Protein AF-A0A531KN37-F1 (afdb_monomer)

Solvent-accessible surface area (backbone atoms only — not comparable to full-atom values): 5890 Å² total; per-residue (Å²): 112,68,75,69,74,67,41,84,90,67,83,86,88,84,81,62,66,66,45,72,57,83,94,58,61,100,84,57,84,60,57,46,76,57,72,83,54,85,90,65,46,80,89,58,48,84,83,48,91,88,84,63,92,70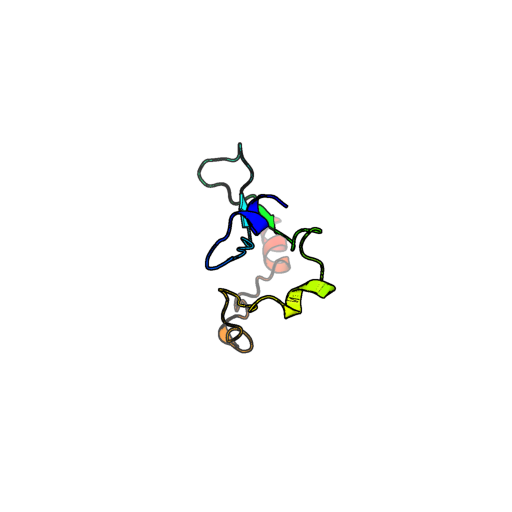,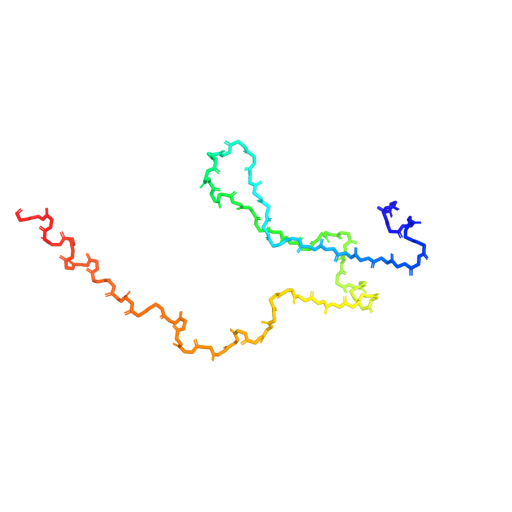64,85,79,76,79,79,60,85,80,74,56,80,84,75,82,76,64,63,69,62,57,57,56,65,72,76,109

Structure (mmCIF, N/CA/C/O backbone):
data_AF-A0A531KN37-F1
#
_entry.id   AF-A0A531KN37-F1
#
loop_
_atom_site.group_PDB
_atom_site.id
_atom_site.type_symbol
_atom_site.label_atom_id
_atom_site.label_alt_id
_atom_site.label_comp_id
_atom_site.label_asym_id
_atom_site.label_entity_id
_atom_site.label_seq_id
_atom_site.pdbx_PDB_ins_code
_atom_site.Cartn_x
_atom_site.Cartn_y
_atom_site.Cartn_z
_atom_site.occupancy
_atom_site.B_iso_or_equiv
_atom_site.auth_seq_id
_atom_site.auth_comp_id
_atom_site.auth_asym_id
_atom_site.auth_atom_id
_atom_site.pdbx_PDB_model_num
ATOM 1 N N . TYR A 1 1 ? 0.696 -3.693 11.205 1.00 75.06 1 TYR A N 1
ATOM 2 C CA . TYR A 1 1 ? -0.357 -3.301 12.164 1.00 75.06 1 TYR A CA 1
ATOM 3 C C . TYR A 1 1 ? -0.126 -1.891 12.717 1.00 75.06 1 TYR A C 1
ATOM 5 O O . TYR A 1 1 ? -1.043 -1.095 12.612 1.00 75.06 1 TYR A O 1
ATOM 13 N N . VAL A 1 2 ? 1.087 -1.537 13.175 1.00 89.44 2 VAL A N 1
ATOM 14 C CA . VAL A 1 2 ? 1.405 -0.212 13.764 1.00 89.44 2 VAL A CA 1
ATOM 15 C C . VAL A 1 2 ? 0.938 0.986 12.928 1.00 89.44 2 VAL A C 1
ATOM 17 O O . VAL A 1 2 ? 0.364 1.912 13.477 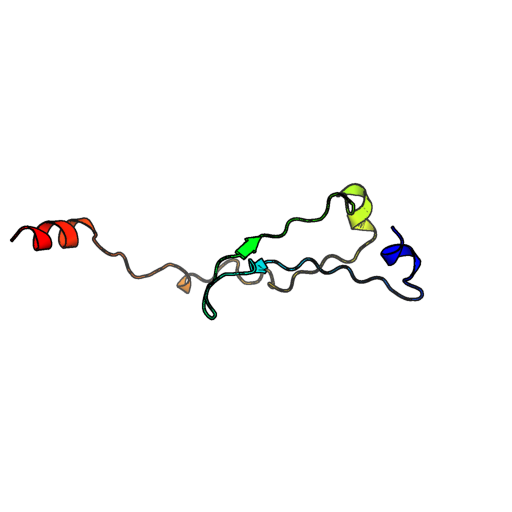1.00 89.44 2 VAL A O 1
ATOM 20 N N . ALA A 1 3 ? 1.126 0.974 11.604 1.00 84.75 3 ALA A N 1
ATOM 21 C CA . ALA A 1 3 ? 0.692 2.089 10.756 1.00 84.75 3 ALA A CA 1
ATOM 22 C C . ALA A 1 3 ? -0.817 2.389 10.872 1.00 84.75 3 ALA A C 1
ATOM 24 O O . ALA A 1 3 ? -1.205 3.550 10.886 1.00 84.75 3 ALA A O 1
ATOM 25 N N . MET A 1 4 ? -1.656 1.355 11.024 1.00 88.12 4 MET A N 1
ATOM 26 C CA . MET A 1 4 ? -3.108 1.524 11.151 1.00 88.12 4 MET A CA 1
ATOM 27 C C . MET A 1 4 ? -3.501 2.112 12.508 1.00 88.12 4 MET A C 1
ATOM 29 O O . MET A 1 4 ? -4.446 2.882 12.577 1.00 88.12 4 MET A O 1
ATOM 33 N N . THR A 1 5 ? -2.766 1.792 13.576 1.00 91.12 5 THR A N 1
ATOM 34 C CA . THR A 1 5 ? -3.059 2.280 14.935 1.00 91.12 5 THR A CA 1
ATOM 35 C C . THR A 1 5 ? -2.387 3.607 15.277 1.00 91.12 5 THR A C 1
ATOM 37 O O . THR A 1 5 ? -2.627 4.162 16.344 1.00 91.12 5 THR A O 1
ATOM 40 N N . ARG A 1 6 ? -1.539 4.129 14.385 1.00 94.19 6 ARG A N 1
ATOM 41 C CA . ARG A 1 6 ? -0.954 5.474 14.497 1.00 94.19 6 ARG A CA 1
ATOM 42 C C . ARG A 1 6 ? -1.821 6.558 13.858 1.00 94.19 6 ARG A C 1
ATOM 44 O O . ARG A 1 6 ? -1.607 7.729 14.154 1.00 94.19 6 ARG A O 1
ATOM 51 N N . ALA A 1 7 ? -2.772 6.185 13.004 1.00 93.75 7 ALA A N 1
ATOM 52 C CA . ALA A 1 7 ? -3.756 7.110 12.462 1.00 93.75 7 ALA A CA 1
ATOM 53 C C . ALA A 1 7 ? -4.716 7.553 13.577 1.00 93.75 7 ALA A C 1
ATOM 55 O O . ALA A 1 7 ? -5.350 6.711 14.209 1.00 93.75 7 ALA A O 1
ATOM 56 N N . LYS A 1 8 ? -4.793 8.864 13.835 1.00 91.81 8 LYS A N 1
ATOM 57 C CA . LYS A 1 8 ? -5.663 9.439 14.872 1.00 91.81 8 LYS A CA 1
ATOM 58 C C . LYS A 1 8 ? -7.020 9.848 14.305 1.00 91.81 8 LYS A C 1
ATOM 60 O O . LYS A 1 8 ? -8.044 9.416 14.815 1.00 91.81 8 LYS A O 1
ATOM 65 N N . ASP A 1 9 ? -6.993 10.644 13.238 1.00 94.88 9 ASP A N 1
ATOM 66 C CA . ASP A 1 9 ? -8.197 11.260 12.671 1.00 94.88 9 ASP A CA 1
ATOM 67 C C . ASP A 1 9 ? -8.624 10.600 11.349 1.00 94.88 9 ASP A C 1
ATOM 69 O O . ASP A 1 9 ? -9.808 10.548 11.031 1.00 94.88 9 ASP A O 1
ATOM 73 N N . GLY A 1 10 ? -7.675 10.045 10.586 1.00 91.62 10 GLY A N 1
ATOM 74 C CA . GLY A 1 10 ? -7.959 9.390 9.310 1.00 91.62 10 GLY A CA 1
ATOM 75 C C . GLY A 1 10 ? -6.826 8.488 8.831 1.00 91.62 10 GLY A C 1
ATOM 76 O O . GLY A 1 10 ? -5.648 8.747 9.087 1.00 91.62 10 GLY A O 1
ATOM 77 N N . LEU 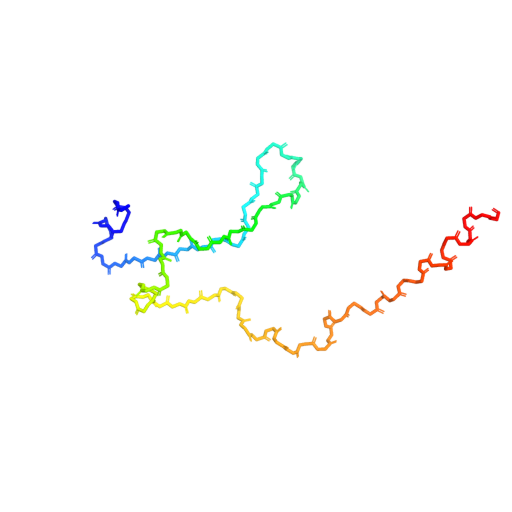A 1 11 ? -7.193 7.415 8.127 1.00 93.19 11 LEU A N 1
ATOM 78 C CA . LEU A 1 11 ? -6.270 6.462 7.515 1.00 93.19 11 LEU A CA 1
ATOM 79 C C . LEU A 1 11 ? -6.525 6.402 6.009 1.00 93.19 11 LEU A C 1
ATOM 81 O O . LEU A 1 11 ? -7.563 5.915 5.569 1.00 93.19 11 LEU A O 1
ATOM 85 N N . HIS A 1 12 ? -5.536 6.819 5.222 1.00 93.00 12 HIS A N 1
ATOM 86 C CA . HIS A 1 12 ? -5.548 6.660 3.771 1.00 93.00 12 HIS A CA 1
ATOM 87 C C . HIS A 1 12 ? -4.534 5.595 3.364 1.00 93.00 12 HIS A C 1
ATOM 89 O O . HIS A 1 12 ? -3.352 5.680 3.702 1.00 93.00 12 HIS A O 1
ATOM 95 N N . LEU A 1 13 ? -4.999 4.585 2.630 1.00 91.88 13 LEU A N 1
ATOM 96 C CA . LEU A 1 13 ? -4.151 3.530 2.087 1.00 91.88 13 LEU A CA 1
ATOM 97 C C . LEU A 1 13 ? -3.977 3.749 0.586 1.00 91.88 13 LEU A C 1
ATOM 99 O O . LEU A 1 13 ? -4.955 3.818 -0.153 1.00 91.88 13 LEU A O 1
ATOM 103 N N . VAL A 1 14 ? -2.726 3.825 0.131 1.00 91.31 14 VAL A N 1
ATOM 104 C CA . VAL A 1 14 ? -2.389 3.986 -1.288 1.00 91.31 14 VAL A CA 1
ATOM 105 C C . VAL A 1 14 ? -1.736 2.709 -1.797 1.00 91.31 14 VAL A C 1
ATOM 107 O O . VAL A 1 14 ? -0.802 2.191 -1.185 1.00 91.31 14 VAL A O 1
ATOM 110 N N . MET A 1 15 ? -2.214 2.216 -2.939 1.00 89.75 15 MET A N 1
ATOM 111 C CA . MET A 1 15 ? -1.610 1.100 -3.662 1.00 89.75 15 MET A CA 1
ATOM 112 C C . MET A 1 15 ? -1.048 1.615 -4.992 1.00 89.75 15 MET A C 1
ATOM 114 O O . MET A 1 15 ? -1.813 1.803 -5.940 1.00 89.75 15 MET A O 1
ATOM 118 N N . PRO A 1 16 ? 0.270 1.868 -5.086 1.00 88.50 16 PRO A N 1
ATOM 119 C CA . PRO A 1 16 ? 0.891 2.280 -6.339 1.00 88.50 16 PRO A CA 1
ATOM 120 C C . PRO A 1 16 ? 0.693 1.208 -7.406 1.00 88.50 16 PRO A C 1
ATOM 122 O O . PRO A 1 16 ? 0.854 0.030 -7.121 1.00 88.50 16 PRO A O 1
ATOM 125 N N . GLN A 1 17 ? 0.388 1.587 -8.645 1.00 88.25 17 GLN A N 1
ATOM 126 C CA . GLN A 1 17 ? 0.232 0.599 -9.715 1.00 88.25 17 GLN A CA 1
ATOM 127 C C . GLN A 1 17 ? 1.569 -0.065 -10.082 1.00 88.25 17 GLN A C 1
ATOM 129 O O . GLN A 1 17 ? 1.601 -1.261 -10.364 1.00 88.25 17 GLN A O 1
ATOM 134 N N . ARG A 1 18 ? 2.667 0.703 -10.088 1.00 90.62 18 ARG A N 1
ATOM 135 C CA . ARG A 1 18 ? 3.993 0.268 -10.550 1.00 90.62 18 ARG A CA 1
ATOM 136 C C . ARG A 1 18 ? 5.060 0.537 -9.496 1.00 90.62 18 ARG A C 1
ATOM 138 O O . ARG A 1 18 ? 5.138 1.645 -8.972 1.00 90.62 18 ARG A O 1
ATOM 145 N N . PHE A 1 19 ? 5.921 -0.450 -9.267 1.00 89.94 19 PHE A N 1
ATOM 146 C CA . PHE A 1 19 ? 7.167 -0.307 -8.517 1.00 89.94 19 PHE A CA 1
ATOM 147 C C . PHE A 1 19 ? 8.349 -0.549 -9.450 1.00 89.94 19 PHE A C 1
ATOM 149 O O .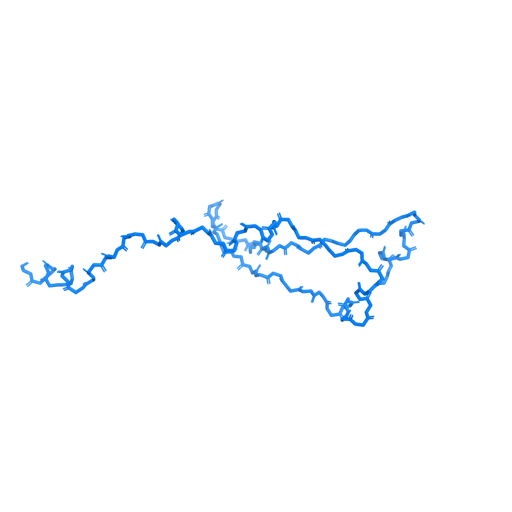 PHE A 1 19 ? 8.486 -1.634 -10.016 1.00 89.94 19 PHE A O 1
ATOM 156 N N . PHE A 1 20 ? 9.192 0.465 -9.631 1.00 91.19 20 PHE A N 1
ATOM 157 C CA . PHE A 1 20 ? 10.356 0.375 -10.506 1.00 91.19 20 PHE A CA 1
ATOM 158 C C . PHE A 1 20 ? 11.496 -0.374 -9.825 1.00 91.19 20 PHE A C 1
ATOM 160 O O . PHE A 1 20 ? 11.801 -0.146 -8.656 1.00 91.19 20 PHE A O 1
ATOM 167 N N . VAL A 1 21 ? 12.126 -1.278 -10.573 1.00 91.62 21 VAL A N 1
ATOM 168 C CA . VAL A 1 21 ? 13.221 -2.106 -10.063 1.00 91.62 21 VAL A CA 1
ATOM 169 C C . VAL A 1 21 ? 14.484 -1.253 -9.922 1.00 91.62 21 VAL A C 1
ATOM 171 O O . VAL A 1 21 ? 14.818 -0.470 -10.812 1.00 91.62 21 VAL A O 1
ATOM 174 N N . HIS A 1 22 ? 15.201 -1.399 -8.811 1.00 90.94 22 HIS A N 1
ATOM 175 C CA . HIS A 1 22 ? 16.487 -0.729 -8.614 1.00 90.94 22 HIS A CA 1
ATOM 176 C C . HIS A 1 22 ? 17.591 -1.353 -9.488 1.00 90.94 22 HIS A C 1
ATOM 178 O O . HIS A 1 22 ? 17.498 -2.511 -9.889 1.00 90.94 22 HIS A O 1
ATOM 184 N N . GLY A 1 23 ? 18.642 -0.589 -9.799 1.00 93.12 23 GLY A N 1
ATOM 185 C CA . GLY A 1 23 ? 19.779 -1.081 -10.594 1.00 93.12 23 GLY A CA 1
ATOM 186 C C . GLY A 1 23 ? 19.509 -1.235 -12.098 1.00 93.12 23 GLY A C 1
ATOM 187 O O . GLY A 1 23 ? 20.296 -1.862 -12.801 1.00 93.12 23 GLY A O 1
ATOM 188 N N . GLN A 1 24 ? 18.409 -0.679 -12.611 1.00 94.12 24 GLN A N 1
ATOM 189 C CA . GLN A 1 24 ? 18.207 -0.518 -14.052 1.00 94.12 24 GLN A CA 1
ATOM 190 C C . GLN A 1 24 ? 18.858 0.773 -14.569 1.00 94.12 24 GLN A C 1
ATOM 192 O O . GLN A 1 24 ? 19.194 1.664 -13.791 1.00 94.12 24 GLN A O 1
ATOM 197 N N . ALA A 1 25 ? 19.023 0.883 -15.890 1.00 92.12 25 ALA A N 1
ATOM 198 C CA . ALA A 1 25 ? 19.519 2.101 -16.528 1.00 92.12 25 ALA A CA 1
ATOM 199 C C . ALA A 1 25 ? 18.669 3.328 -16.141 1.00 92.12 25 ALA A C 1
ATOM 201 O O . ALA A 1 25 ? 17.480 3.193 -15.862 1.00 92.12 25 ALA A O 1
ATOM 202 N N . ALA A 1 26 ? 19.242 4.536 -16.201 1.00 85.56 26 ALA A N 1
ATOM 203 C CA . ALA A 1 26 ? 18.562 5.780 -15.803 1.00 85.56 26 ALA A CA 1
ATOM 204 C C . ALA A 1 26 ? 17.225 6.045 -16.532 1.00 85.56 26 ALA A C 1
ATOM 206 O O . ALA A 1 26 ? 16.381 6.778 -16.030 1.00 85.56 26 ALA A O 1
ATOM 207 N N . ARG A 1 27 ? 17.027 5.442 -17.712 1.00 88.31 27 ARG A N 1
ATOM 208 C CA . ARG A 1 27 ? 15.781 5.487 -18.499 1.00 88.31 27 ARG A CA 1
ATOM 209 C C . ARG A 1 27 ? 15.118 4.111 -18.651 1.00 88.31 27 ARG A C 1
ATOM 211 O O . ARG A 1 27 ? 14.419 3.866 -19.628 1.00 88.31 27 ARG A O 1
ATOM 218 N N . GLY A 1 28 ? 15.398 3.185 -17.740 1.00 89.50 28 GLY A N 1
ATOM 219 C CA . GLY A 1 28 ? 14.770 1.869 -17.727 1.00 89.50 28 GLY A CA 1
ATOM 220 C C . GLY A 1 28 ? 13.306 1.950 -17.288 1.00 89.50 28 GLY A C 1
ATOM 221 O O . GLY A 1 28 ? 12.969 2.717 -16.392 1.00 89.50 28 GLY A O 1
ATOM 222 N N . ASP A 1 29 ? 12.451 1.134 -17.908 1.00 92.38 29 ASP A N 1
ATOM 223 C CA . ASP A 1 29 ? 11.012 1.040 -17.601 1.00 92.38 29 ASP A CA 1
ATOM 224 C C . ASP A 1 29 ? 10.639 -0.299 -16.934 1.00 92.38 29 ASP A C 1
ATOM 226 O O . ASP A 1 29 ? 9.479 -0.714 -16.884 1.00 92.38 29 ASP A O 1
ATOM 230 N N . ARG A 1 30 ? 11.626 -1.033 -16.406 1.00 93.81 30 ARG A N 1
ATOM 231 C CA . ARG A 1 30 ? 11.366 -2.297 -15.717 1.00 93.81 30 ARG A CA 1
ATOM 232 C C . ARG A 1 30 ? 10.655 -2.009 -14.402 1.00 93.81 30 ARG A C 1
ATOM 234 O O . ARG A 1 30 ? 11.205 -1.374 -13.497 1.00 93.81 30 ARG A O 1
ATOM 241 N N . HIS A 1 31 ? 9.447 -2.534 -14.284 1.00 93.75 31 HIS A N 1
ATOM 242 C CA . HIS A 1 31 ? 8.627 -2.406 -13.094 1.00 93.75 31 HIS A CA 1
ATOM 243 C C . HIS A 1 31 ? 7.894 -3.708 -12.797 1.00 93.75 31 HIS A C 1
ATOM 245 O O . HIS A 1 31 ? 7.707 -4.557 -13.669 1.00 93.75 31 HIS A O 1
ATOM 251 N N . VAL A 1 32 ? 7.459 -3.838 -11.551 1.00 92.50 32 VAL A N 1
ATOM 252 C CA . VAL A 1 32 ? 6.494 -4.851 -11.131 1.00 92.50 32 VAL A CA 1
ATOM 253 C C . VAL A 1 32 ? 5.165 -4.176 -10.826 1.00 92.50 32 VAL A C 1
ATOM 255 O O . VAL A 1 32 ? 5.125 -3.052 -10.315 1.00 92.50 32 VAL A O 1
ATOM 258 N N . TYR A 1 33 ? 4.073 -4.857 -11.161 1.00 90.75 33 TYR A N 1
ATOM 259 C CA . TYR A 1 33 ? 2.739 -4.401 -10.801 1.00 90.75 33 TYR A CA 1
ATOM 260 C C . TYR A 1 33 ? 2.444 -4.744 -9.350 1.00 90.75 33 TYR A C 1
ATOM 262 O O . TYR A 1 33 ? 2.673 -5.872 -8.907 1.00 90.75 33 TYR A O 1
ATOM 270 N N . ALA A 1 34 ? 1.922 -3.773 -8.609 1.00 85.94 34 ALA A N 1
ATOM 271 C CA . ALA A 1 34 ? 1.496 -4.034 -7.248 1.00 85.94 34 ALA A CA 1
ATOM 272 C C . ALA A 1 34 ? 0.129 -4.709 -7.227 1.00 85.94 34 ALA A C 1
ATOM 274 O O . ALA A 1 34 ? -0.778 -4.363 -7.983 1.00 85.94 34 ALA A O 1
ATOM 275 N N . SER A 1 35 ? -0.022 -5.634 -6.289 1.00 87.88 35 SER A N 1
ATOM 276 C CA . SER A 1 35 ? -1.314 -6.179 -5.889 1.00 87.88 35 SER A CA 1
ATOM 277 C C . SER A 1 35 ? -1.662 -5.697 -4.488 1.00 87.88 35 SER A C 1
ATOM 279 O O . SER A 1 35 ? -0.785 -5.279 -3.724 1.00 87.88 35 SER A O 1
ATOM 281 N N . ARG A 1 36 ? -2.945 -5.789 -4.122 1.00 90.19 36 ARG A N 1
ATOM 282 C CA . ARG A 1 36 ? -3.383 -5.468 -2.762 1.00 90.19 36 ARG A CA 1
ATOM 283 C C . ARG A 1 36 ? -2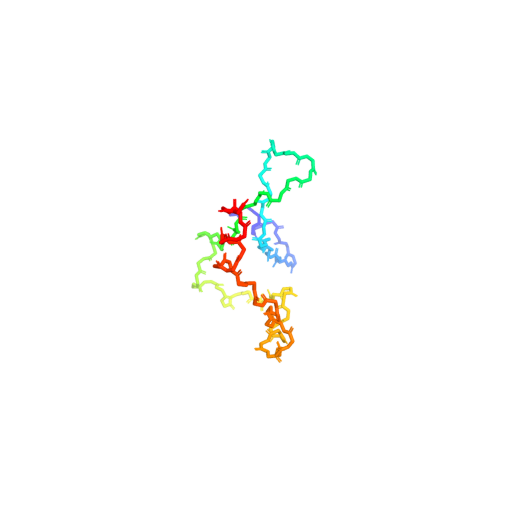.657 -6.378 -1.776 1.00 90.19 36 ARG A C 1
ATOM 285 O O . ARG A 1 36 ? -2.605 -7.591 -1.959 1.00 90.19 36 ARG A O 1
ATOM 292 N N . THR A 1 37 ? -2.089 -5.784 -0.730 1.00 91.25 37 THR A N 1
ATOM 293 C CA . THR A 1 37 ? -1.380 -6.541 0.303 1.00 91.25 37 THR A CA 1
ATOM 294 C C . THR A 1 37 ? -2.313 -7.537 0.991 1.00 91.25 37 THR A C 1
ATOM 296 O O . THR A 1 37 ? -3.478 -7.237 1.256 1.00 91.25 37 THR A O 1
ATOM 299 N N . ARG A 1 38 ? -1.783 -8.707 1.361 1.00 93.00 38 ARG A N 1
ATOM 300 C CA . ARG A 1 38 ? -2.527 -9.745 2.097 1.00 93.00 38 ARG A CA 1
ATOM 301 C C . ARG A 1 38 ? -3.086 -9.269 3.444 1.00 93.00 38 ARG A C 1
ATOM 303 O O . ARG A 1 38 ? -3.983 -9.900 3.985 1.00 93.00 38 ARG A O 1
ATOM 310 N N . PHE A 1 39 ? -2.555 -8.172 3.988 1.00 93.19 39 PHE A N 1
ATOM 311 C CA . PHE A 1 39 ? -3.032 -7.569 5.236 1.00 93.19 39 PHE A CA 1
ATOM 312 C C . PHE A 1 39 ? -4.312 -6.740 5.074 1.00 93.19 39 PHE A C 1
ATOM 314 O O . PHE A 1 39 ? -4.910 -6.382 6.082 1.00 93.19 39 PHE A O 1
ATOM 321 N N . ILE A 1 40 ? -4.740 -6.455 3.838 1.00 92.50 40 ILE A N 1
ATOM 322 C CA . ILE A 1 40 ? -6.024 -5.817 3.524 1.00 92.50 40 ILE A CA 1
ATOM 323 C C . ILE A 1 40 ? -6.878 -6.823 2.731 1.00 92.50 40 ILE A C 1
ATOM 325 O O . ILE A 1 40 ? -6.977 -6.738 1.499 1.00 92.50 40 ILE A O 1
ATOM 329 N N . PRO A 1 41 ? -7.431 -7.850 3.406 1.00 94.25 41 PRO A N 1
ATOM 330 C CA . PRO A 1 41 ? -8.293 -8.834 2.762 1.00 94.25 41 PRO A CA 1
ATOM 331 C C . PRO A 1 41 ? -9.609 -8.205 2.293 1.00 94.25 41 PRO A C 1
ATOM 333 O O . PRO A 1 41 ? -10.008 -7.132 2.741 1.00 94.25 41 PRO A O 1
ATOM 336 N N . ALA A 1 42 ? -10.315 -8.907 1.403 1.00 94.81 42 ALA A N 1
ATOM 337 C CA . ALA A 1 42 ? -11.596 -8.445 0.865 1.00 94.81 42 ALA A CA 1
ATOM 338 C C . ALA A 1 42 ? -12.649 -8.180 1.957 1.00 94.81 42 ALA A C 1
ATOM 340 O O . ALA A 1 42 ? -13.443 -7.254 1.828 1.00 94.81 42 ALA A O 1
ATOM 341 N N . SER A 1 43 ? -12.606 -8.945 3.050 1.00 96.31 43 SER A N 1
ATOM 342 C CA . SER A 1 43 ? -13.543 -8.844 4.172 1.00 96.31 43 SER A CA 1
ATOM 343 C C . SER A 1 43 ? -13.540 -7.487 4.876 1.00 96.31 43 SER A C 1
ATOM 345 O O . SER A 1 43 ? -14.560 -7.116 5.445 1.00 96.31 43 SER A O 1
ATOM 347 N N . ILE A 1 44 ? -12.430 -6.739 4.835 1.00 93.75 44 ILE A N 1
ATOM 348 C CA . ILE A 1 44 ? -12.332 -5.431 5.501 1.00 93.75 44 ILE A CA 1
ATOM 349 C C . ILE A 1 44 ? -12.477 -4.251 4.537 1.00 93.75 44 ILE A C 1
ATOM 351 O O . ILE A 1 44 ? -12.449 -3.107 4.976 1.00 93.75 44 ILE A O 1
ATOM 355 N N . LEU A 1 45 ? -12.642 -4.496 3.232 1.00 93.19 45 LEU A N 1
ATOM 356 C CA . LEU A 1 45 ? -12.735 -3.417 2.240 1.00 93.19 45 LEU A CA 1
ATOM 357 C C . LEU A 1 45 ? -13.960 -2.526 2.432 1.00 93.19 45 LEU A C 1
ATOM 359 O O . LEU A 1 45 ? -13.908 -1.362 2.058 1.00 93.19 45 LEU A O 1
ATOM 363 N N . GLY A 1 46 ? -15.034 -3.049 3.029 1.00 95.00 46 GLY A N 1
ATOM 364 C CA . GLY A 1 46 ? -16.221 -2.256 3.357 1.00 95.00 46 GLY A CA 1
ATOM 365 C C . GLY A 1 46 ? -15.963 -1.151 4.388 1.00 95.00 46 GLY A C 1
ATOM 366 O O . GLY A 1 46 ? -16.759 -0.228 4.485 1.00 95.00 46 GLY A O 1
ATOM 367 N N . ALA A 1 47 ? -14.850 -1.215 5.129 1.00 93.69 47 ALA A N 1
ATOM 368 C CA . ALA A 1 47 ? -14.441 -0.170 6.068 1.00 93.69 47 ALA A CA 1
ATOM 369 C C . ALA A 1 47 ? -13.670 0.985 5.400 1.00 93.69 47 ALA A C 1
ATOM 371 O O . ALA A 1 47 ? -13.310 1.946 6.076 1.00 93.69 47 ALA A O 1
ATOM 372 N N . PHE A 1 48 ? -13.389 0.889 4.096 1.00 93.44 48 PHE A N 1
ATOM 373 C CA . PHE A 1 48 ? -12.653 1.898 3.342 1.00 93.44 48 PHE A CA 1
ATOM 374 C C . PHE A 1 48 ? -13.509 2.458 2.211 1.00 93.44 48 PHE A C 1
ATOM 376 O O . PHE A 1 48 ? -14.192 1.721 1.498 1.00 93.44 48 PHE A O 1
ATOM 383 N N . GLU A 1 49 ? -13.382 3.759 1.975 1.00 93.94 49 GLU A N 1
ATOM 384 C CA . GLU A 1 49 ? -13.756 4.330 0.689 1.00 93.94 49 GLU A CA 1
ATOM 385 C C . GLU A 1 49 ? -12.771 3.832 -0.382 1.00 93.94 49 GLU A C 1
ATOM 387 O O . GLU A 1 49 ? -11.551 3.942 -0.233 1.00 93.94 49 GLU A O 1
ATOM 392 N N . GLN A 1 50 ? -13.295 3.246 -1.458 1.00 91.62 50 GLN A N 1
ATOM 393 C CA . GLN A 1 50 ? -12.491 2.674 -2.536 1.00 91.62 50 GLN A CA 1
ATOM 394 C C . GLN A 1 50 ? -12.483 3.621 -3.734 1.00 91.62 50 GLN A C 1
ATOM 396 O O . GLN A 1 50 ? -13.509 3.826 -4.377 1.00 91.62 50 GLN A O 1
ATOM 401 N N . THR A 1 51 ? -11.308 4.157 -4.060 1.00 88.56 51 THR A N 1
ATOM 402 C CA . THR A 1 51 ? -11.111 5.071 -5.191 1.00 88.56 51 THR A CA 1
ATOM 403 C C . THR A 1 51 ? -9.927 4.635 -6.057 1.00 88.56 51 THR A C 1
ATOM 405 O O . THR A 1 51 ? -8.990 3.991 -5.576 1.00 88.56 51 THR A O 1
ATOM 408 N N . SER A 1 52 ? -9.960 4.967 -7.349 1.00 82.69 52 SER A N 1
ATOM 409 C CA . SER A 1 52 ? -8.872 4.710 -8.296 1.00 82.69 52 SER A CA 1
ATOM 410 C C . SER A 1 52 ? -8.523 5.970 -9.078 1.00 82.69 52 SER A C 1
ATOM 412 O O . SER A 1 52 ? -9.399 6.643 -9.610 1.00 82.69 52 SER A O 1
ATOM 414 N N . TRP A 1 53 ? -7.223 6.246 -9.220 1.00 73.06 53 TRP A N 1
ATOM 415 C CA . TRP A 1 53 ? -6.733 7.400 -9.985 1.00 73.06 53 TRP A CA 1
ATOM 416 C C . TRP A 1 53 ? -7.101 7.331 -11.475 1.00 73.06 53 TRP A C 1
ATOM 418 O O . TRP A 1 53 ? -7.352 8.346 -12.118 1.00 73.06 53 TRP A O 1
ATOM 428 N N . ALA A 1 54 ? -7.177 6.120 -12.033 1.00 66.62 54 ALA A N 1
ATOM 429 C CA . ALA A 1 54 ? -7.781 5.921 -13.337 1.00 66.62 54 ALA A CA 1
ATOM 430 C C . ALA A 1 54 ? -9.301 6.015 -13.173 1.00 66.62 54 ALA A C 1
ATOM 432 O O . ALA A 1 54 ? -9.944 5.056 -12.744 1.00 66.62 54 ALA A O 1
ATOM 433 N N . SER A 1 55 ? -9.871 7.173 -13.504 1.00 56.56 55 SER A N 1
ATOM 434 C CA . SER A 1 55 ? -11.304 7.280 -13.756 1.00 56.56 55 SER A CA 1
ATOM 435 C C . SER A 1 55 ? -11.693 6.172 -14.739 1.00 56.56 55 SER A C 1
ATOM 437 O O . SER A 1 55 ? -11.134 6.072 -15.835 1.00 56.56 55 SER A O 1
ATOM 439 N N . VAL A 1 56 ? -12.652 5.328 -14.362 1.00 54.88 56 VAL A N 1
ATOM 440 C CA . VAL A 1 56 ? -13.229 4.261 -15.202 1.00 54.88 56 VAL A CA 1
ATOM 441 C C . VAL A 1 56 ? -14.085 4.862 -16.341 1.00 54.88 56 VAL A C 1
ATOM 443 O O . VAL A 1 56 ? -15.038 4.260 -16.810 1.00 54.88 56 VAL A O 1
ATOM 446 N N . GLN A 1 57 ? -13.742 6.061 -16.816 1.00 52.81 57 GLN A N 1
ATOM 447 C CA . GLN A 1 57 ? -14.256 6.686 -18.036 1.00 52.81 57 GLN A CA 1
ATOM 448 C C . GLN A 1 57 ? -13.417 6.308 -19.270 1.00 52.81 57 GLN A C 1
ATOM 450 O O . GLN A 1 57 ? -13.672 6.778 -20.370 1.00 52.81 57 GLN A O 1
ATOM 455 N N . ALA A 1 58 ? -12.423 5.428 -19.125 1.00 54.53 58 ALA A N 1
ATOM 456 C CA . ALA A 1 58 ? -11.678 4.866 -20.252 1.00 54.53 58 ALA A CA 1
ATOM 457 C C . ALA A 1 58 ? -12.312 3.575 -20.804 1.00 54.53 58 ALA A C 1
ATOM 459 O O . ALA A 1 58 ? -11.581 2.716 -21.298 1.00 54.53 58 ALA A O 1
ATOM 460 N N . LYS A 1 59 ? -13.633 3.385 -20.661 1.00 54.31 59 LYS A N 1
ATOM 461 C CA . LYS A 1 59 ? -14.282 2.152 -21.126 1.00 54.31 59 LYS A CA 1
ATOM 462 C C . LYS A 1 59 ? -14.691 2.140 -22.596 1.00 54.31 59 LYS A C 1
ATOM 464 O O . LYS A 1 59 ? -14.740 1.044 -23.120 1.00 54.31 59 LYS A O 1
ATOM 469 N N . ASP A 1 60 ? -14.812 3.270 -23.293 1.00 55.72 60 ASP A N 1
ATOM 470 C CA . ASP A 1 60 ? -15.182 3.256 -24.720 1.00 55.72 60 ASP A CA 1
ATOM 471 C C . ASP A 1 60 ? -14.585 4.443 -25.502 1.00 55.72 60 ASP A C 1
ATOM 473 O O . ASP A 1 60 ? -15.309 5.309 -25.984 1.00 55.72 60 ASP A O 1
ATOM 477 N N . ASP A 1 61 ? -13.253 4.512 -25.651 1.00 58.94 61 ASP A N 1
ATOM 478 C CA . ASP A 1 61 ? -12.672 5.344 -26.719 1.00 58.94 61 ASP A CA 1
ATOM 479 C C . ASP A 1 61 ? -12.293 4.460 -27.922 1.00 58.94 61 ASP A C 1
ATOM 481 O O . ASP A 1 61 ? -11.241 3.805 -27.895 1.00 58.94 61 ASP A O 1
ATOM 485 N N . PRO A 1 62 ? -13.102 4.432 -28.999 1.00 59.28 62 PRO A N 1
ATOM 486 C CA . PRO A 1 62 ? -12.786 3.676 -30.211 1.00 59.28 62 PRO A CA 1
ATOM 487 C C . PRO A 1 62 ? -11.478 4.132 -30.884 1.00 59.28 62 PRO A C 1
ATOM 489 O O . PRO A 1 62 ? -10.926 3.396 -31.702 1.00 59.28 62 PRO A O 1
ATOM 492 N N . ARG A 1 63 ? -10.924 5.298 -30.520 1.00 61.50 63 ARG A N 1
ATOM 493 C CA . ARG A 1 63 ? -9.631 5.800 -3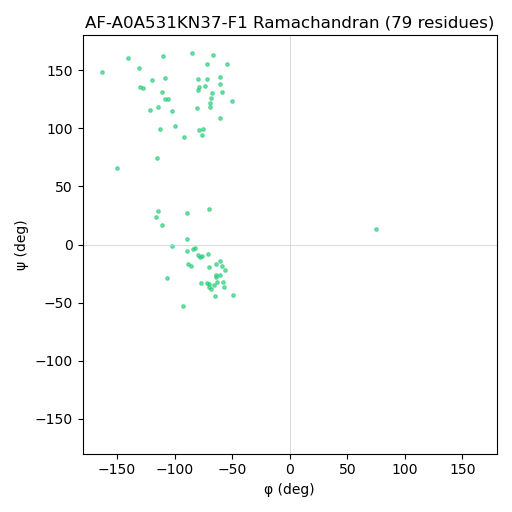1.023 1.00 61.50 63 ARG A CA 1
ATOM 494 C C . ARG A 1 63 ? -8.423 5.112 -30.386 1.00 61.50 63 ARG A C 1
ATOM 496 O O . ARG A 1 63 ? -7.306 5.304 -30.858 1.00 61.50 63 ARG A O 1
ATOM 503 N N . ARG A 1 64 ? -8.614 4.311 -29.330 1.00 56.62 64 ARG A N 1
ATOM 504 C CA . ARG A 1 64 ? -7.523 3.614 -28.625 1.00 56.62 64 ARG A CA 1
ATOM 505 C C . ARG A 1 64 ? -7.088 2.307 -29.295 1.00 56.62 64 ARG A C 1
ATOM 507 O O . ARG A 1 64 ? -6.131 1.678 -28.844 1.00 56.62 64 ARG A O 1
ATOM 514 N N . GLN A 1 65 ? -7.749 1.895 -30.376 1.00 62.66 65 GLN A N 1
ATOM 515 C CA . GLN A 1 65 ? -7.251 0.796 -31.198 1.00 62.66 65 GLN A CA 1
ATOM 516 C C . GLN A 1 65 ? -5.960 1.237 -31.908 1.00 62.66 65 GLN A C 1
ATOM 518 O O . GLN A 1 65 ? -5.958 2.297 -32.539 1.00 62.66 65 GLN A O 1
ATOM 523 N N . PRO A 1 66 ? -4.863 0.457 -31.855 1.00 61.66 66 PRO A N 1
ATOM 524 C CA . PRO A 1 66 ? -3.698 0.737 -32.680 1.00 61.66 66 PRO A CA 1
ATOM 525 C C . PRO A 1 66 ? -4.126 0.665 -34.151 1.00 61.66 66 PRO A C 1
ATOM 527 O O . PRO A 1 66 ? -4.408 -0.411 -34.671 1.00 61.66 66 PRO A O 1
ATOM 530 N N . GLN A 1 67 ? -4.194 1.812 -34.829 1.00 62.19 67 GLN A N 1
ATOM 531 C CA . GLN A 1 67 ? -4.564 1.872 -36.251 1.00 62.19 67 GLN A CA 1
ATOM 532 C C . GLN A 1 67 ? -3.465 1.318 -37.170 1.00 62.19 67 GLN A C 1
ATOM 534 O O . GLN A 1 67 ? -3.674 1.133 -38.366 1.00 62.19 67 GLN A O 1
ATOM 539 N N . VAL A 1 68 ? -2.286 1.021 -36.620 1.00 70.25 68 VAL A N 1
ATOM 540 C CA . VAL A 1 68 ? -1.150 0.524 -37.388 1.00 70.25 68 VAL A CA 1
ATOM 541 C C . VAL A 1 68 ? -1.168 -1.003 -37.392 1.00 70.25 68 VAL A C 1
ATOM 543 O O . VAL A 1 68 ? -0.613 -1.657 -36.510 1.00 70.25 68 VAL A O 1
ATOM 546 N N . ARG A 1 69 ? -1.799 -1.582 -38.416 1.00 66.94 69 ARG A N 1
ATOM 547 C CA . ARG A 1 69 ? -1.598 -2.990 -38.774 1.00 66.94 69 ARG A CA 1
ATOM 548 C C . ARG A 1 69 ? -0.279 -3.098 -39.538 1.00 66.94 69 ARG A C 1
ATOM 550 O O . ARG A 1 69 ? -0.220 -2.776 -40.718 1.00 66.94 69 ARG A O 1
ATOM 557 N N . VAL A 1 70 ? 0.790 -3.497 -38.855 1.00 75.62 70 VAL A N 1
ATOM 558 C CA . VAL A 1 70 ? 2.074 -3.784 -39.510 1.00 75.62 70 VAL A CA 1
ATOM 559 C C . VAL A 1 70 ? 2.002 -5.183 -40.120 1.00 75.62 70 VAL A C 1
ATOM 561 O O . VAL A 1 70 ? 1.864 -6.162 -39.388 1.00 75.62 70 VAL A O 1
ATOM 564 N N . ASP A 1 71 ? 2.114 -5.289 -41.446 1.00 75.38 71 ASP A N 1
ATOM 565 C CA . ASP A 1 7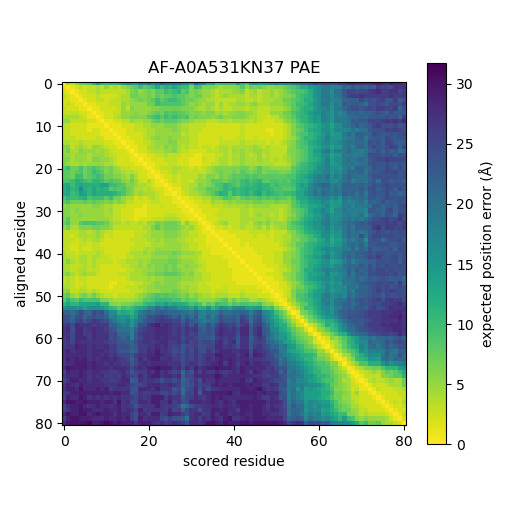1 ? 2.286 -6.580 -42.120 1.00 75.38 71 ASP A CA 1
ATOM 566 C C . ASP A 1 71 ? 3.732 -7.066 -41.937 1.00 75.38 71 ASP A C 1
ATOM 568 O O . ASP A 1 71 ? 4.657 -6.707 -42.673 1.00 75.38 71 ASP A O 1
ATOM 572 N N . LEU A 1 72 ? 3.928 -7.881 -40.902 1.00 75.75 72 LEU A N 1
ATOM 573 C CA . LEU A 1 72 ? 5.217 -8.495 -40.595 1.00 75.75 72 LEU A CA 1
ATOM 574 C C . LEU A 1 72 ? 5.676 -9.463 -41.703 1.00 75.75 72 LEU A C 1
ATOM 576 O O . LEU A 1 72 ? 6.879 -9.613 -41.909 1.00 75.75 72 LEU A O 1
ATOM 580 N N . GLY A 1 73 ? 4.752 -10.079 -42.450 1.00 77.62 73 GLY A N 1
ATOM 581 C CA . GLY A 1 73 ? 5.063 -11.056 -43.499 1.00 77.62 73 GLY A CA 1
ATOM 582 C C . GLY A 1 73 ? 5.578 -10.418 -44.791 1.00 77.62 73 GLY A C 1
ATOM 583 O O . GLY A 1 73 ? 6.436 -10.988 -45.470 1.00 77.62 73 GLY A O 1
ATOM 584 N N . ALA A 1 74 ? 5.098 -9.222 -45.135 1.00 78.69 74 ALA A N 1
ATOM 585 C CA . ALA A 1 74 ? 5.689 -8.413 -46.204 1.00 78.69 74 ALA A CA 1
ATOM 586 C C . ALA A 1 74 ? 7.116 -7.974 -45.838 1.00 78.69 74 ALA A C 1
ATOM 588 O O . ALA A 1 74 ? 8.039 -8.126 -46.636 1.00 78.69 74 ALA A O 1
ATOM 589 N N . ARG A 1 75 ? 7.314 -7.526 -44.591 1.00 77.12 75 ARG A N 1
ATOM 590 C CA . ARG A 1 75 ? 8.613 -7.044 -44.100 1.00 77.12 75 ARG A CA 1
ATOM 591 C C . ARG A 1 75 ? 9.678 -8.143 -44.040 1.00 77.12 75 ARG A C 1
ATOM 593 O O . ARG A 1 75 ? 10.844 -7.878 -44.301 1.00 77.12 75 ARG A O 1
ATOM 600 N N . MET A 1 76 ? 9.276 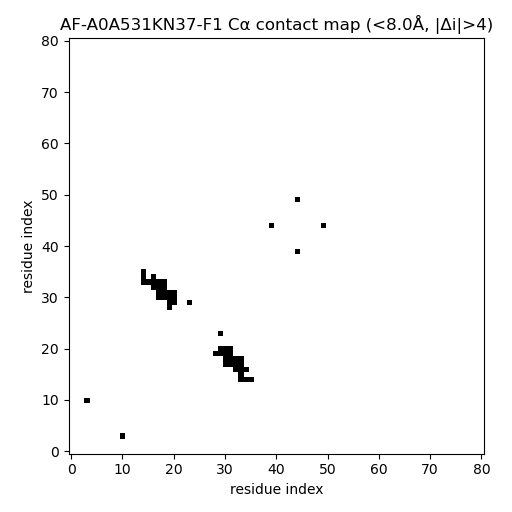-9.372 -43.716 1.00 83.44 76 MET A N 1
ATOM 601 C CA . MET A 1 76 ? 10.178 -10.526 -43.711 1.00 83.44 76 MET A CA 1
ATOM 602 C C . MET A 1 76 ? 10.610 -10.949 -45.118 1.00 83.44 76 MET A C 1
ATOM 604 O O . MET A 1 76 ? 11.760 -11.331 -45.280 1.00 83.44 76 MET A O 1
ATOM 608 N N . ARG A 1 77 ? 9.743 -10.864 -46.137 1.00 80.88 77 ARG A N 1
ATOM 609 C CA . ARG A 1 77 ? 10.102 -11.238 -47.522 1.00 80.88 77 ARG A CA 1
ATOM 610 C C . ARG A 1 77 ? 11.086 -10.269 -48.175 1.00 80.88 77 ARG A C 1
ATOM 612 O O . ARG A 1 77 ? 11.939 -10.709 -48.935 1.00 80.88 77 ARG A O 1
ATOM 619 N N . ASP A 1 78 ? 10.994 -8.984 -47.851 1.00 80.69 78 ASP A N 1
ATOM 620 C CA . ASP A 1 78 ? 11.872 -7.946 -48.410 1.00 80.69 78 ASP A CA 1
ATOM 621 C C . ASP A 1 78 ? 13.322 -8.048 -47.897 1.00 80.69 78 ASP A C 1
ATOM 623 O O . ASP A 1 78 ? 14.248 -7.548 -48.521 1.00 80.69 78 ASP A O 1
ATOM 627 N N . MET A 1 79 ? 13.533 -8.741 -46.773 1.00 76.94 79 MET A N 1
ATOM 628 C CA . MET A 1 79 ? 14.854 -8.935 -46.163 1.00 76.94 79 MET A CA 1
ATOM 629 C C . MET A 1 79 ? 15.684 -10.046 -46.835 1.00 76.94 79 MET A C 1
ATOM 631 O O . MET A 1 79 ? 16.856 -10.210 -46.511 1.00 76.94 79 MET A O 1
ATOM 635 N N . TRP A 1 80 ? 15.076 -10.824 -47.737 1.00 67.44 80 TRP A N 1
ATOM 636 C CA . TRP A 1 80 ? 15.694 -11.963 -48.434 1.00 67.44 80 TRP A CA 1
ATOM 637 C C . TRP A 1 80 ? 15.812 -11.708 -49.941 1.00 67.44 80 TRP A C 1
ATOM 639 O O . TRP A 1 80 ? 15.749 -12.640 -50.746 1.00 67.44 80 TRP A O 1
ATOM 649 N N . LYS A 1 81 ? 15.946 -10.435 -50.313 1.00 52.28 81 LYS A N 1
ATOM 650 C CA . LYS A 1 81 ? 16.177 -9.976 -51.678 1.00 52.28 81 LYS A CA 1
ATOM 651 C C . LYS A 1 81 ? 17.594 -9.443 -51.832 1.00 52.28 81 LYS A C 1
ATOM 653 O O . LYS A 1 81 ? 18.094 -8.841 -50.857 1.00 52.28 81 LYS A O 1
#

Sequence (81 aa):
YVAMTRAKDGLHLVMPQRFFVHGQAARGDRHVYASRTRFIPASILGAFEQTSWASVQAKDDPRRQPQVRVDLGARMRDMWK

Radius of gyration: 21.93 Å; Cα contacts (8 Å, |Δi|>4): 26; chains: 1; bounding box: 36×23×67 Å

pLDDT: mean 82.3, std 13.46, range [52.28, 96.31]

Foldseek 3Di:
DVLVVPDDPDDDDDQDQWDADPPDDPPDPDTDGDDDDPVCDPVCCVVDDDDDPPDPPPPDDPVPPPPDPDPVVVVVVVVVD

Secondary structure (DSSP, 8-state):
-HHHHH-SS-------SEEEPTTS-TT---EEE----TTS-GGGGGGS----SS-TT-S--GGGS------HHHHHHHTT-

Mean predicted aligned error: 13.13 Å